Protein AF-A0A522EGT2-F1 (afdb_monomer)

Solvent-accessible surface area (backbone atoms only — not comparable to full-atom values): 4972 Å² total; per-residue (Å²): 128,92,77,57,80,56,36,56,98,57,49,53,37,40,37,40,31,39,53,49,70,44,53,41,36,36,32,39,75,84,57,93,52,69,51,72,46,79,41,42,58,75,35,74,44,74,45,55,57,61,42,69,79,46,36,47,74,47,69,74,91,63,92,84,63,89,63,66,64,51,75,49,75,48,70,62,74,56,82,88,129

pLDDT: mean 83.3, std 12.72, range [52.38, 94.19]

Nearest PDB structures (foldseek):
  4mg2-assembly1_A  TM=9.178E-01  e=2.301E-03  Homo sapiens
  5ylb-assembly1_A  TM=7.969E-01  e=1.914E-02  Schizosaccharomyces pombe 972h-
  6xwv-assembly1_B  TM=6.608E-01  e=2.207E-01  Drosophila melanogaster
  6xwv-assembly1_C  TM=6.315E-01  e=2.207E-01  Drosophila melanogaster
  6orm-assembly1_A  TM=5.679E-01  e=3.408E-01  Thevetia peruviana

Foldseek 3Di:
DPPDVQQPQWKKKKKFKAKDKFWKKKAFPPDRDIDIDIHDHGDIDIDGGCCVVTMDIDTDDDPPDPMDMDMDMDIDGDDDD

Sequence (81 aa):
ADNEQELGEQPFIASLTFGAERHLQFRHKKSSEQGRILLRNGSLLIMQPDFQHHWLHSVPIDQNLAEGRINLTFRKVIPAC

Structure (mmCIF, N/CA/C/O backbone):
data_AF-A0A522EGT2-F1
#
_entry.id   AF-A0A522EGT2-F1
#
loop_
_atom_site.group_PDB
_atom_site.id
_atom_site.type_symbol
_atom_site.label_atom_id
_atom_site.label_alt_id
_atom_site.label_comp_id
_atom_site.label_asym_id
_atom_site.label_entity_id
_atom_site.label_seq_id
_atom_site.pdbx_PDB_ins_code
_atom_site.Cartn_x
_atom_site.Cartn_y
_atom_site.Cartn_z
_atom_site.occupancy
_atom_site.B_iso_or_equiv
_atom_site.auth_seq_id
_atom_site.auth_comp_id
_atom_site.auth_asym_id
_atom_site.auth_atom_id
_atom_site.pdbx_PDB_model_num
ATOM 1 N N . ALA A 1 1 ? -6.927 8.079 2.301 1.00 52.38 1 ALA A N 1
ATOM 2 C CA . ALA A 1 1 ? -6.779 7.266 3.523 1.00 52.38 1 ALA A CA 1
ATOM 3 C C . ALA A 1 1 ? -7.932 6.286 3.548 1.00 52.38 1 ALA A C 1
ATOM 5 O O . ALA A 1 1 ? -9.024 6.682 3.155 1.00 52.38 1 ALA A O 1
ATOM 6 N N . ASP A 1 2 ? -7.666 5.048 3.952 1.00 57.75 2 ASP A N 1
ATOM 7 C CA . ASP A 1 2 ? -8.610 3.926 3.918 1.00 57.75 2 ASP A CA 1
ATOM 8 C C . ASP A 1 2 ? -9.553 3.963 5.128 1.00 57.75 2 ASP A C 1
ATOM 10 O O . ASP A 1 2 ? -9.464 3.153 6.041 1.00 57.75 2 ASP A O 1
ATOM 14 N N . ASN A 1 3 ? -10.372 5.011 5.193 1.00 56.28 3 ASN A N 1
ATOM 15 C CA . ASN A 1 3 ? -11.193 5.356 6.357 1.00 56.28 3 ASN A CA 1
ATOM 16 C C . ASN A 1 3 ? -12.690 5.095 6.103 1.00 56.28 3 ASN A C 1
ATOM 18 O O . ASN A 1 3 ? -13.549 5.763 6.676 1.00 56.28 3 ASN A O 1
ATOM 22 N N . GLU A 1 4 ? -13.003 4.178 5.191 1.00 59.03 4 GLU A N 1
ATOM 23 C CA . GLU A 1 4 ? -14.377 3.860 4.808 1.00 59.03 4 GLU A CA 1
ATOM 24 C C . GLU A 1 4 ? -15.056 3.036 5.912 1.00 59.03 4 GLU A C 1
ATOM 26 O O . GLU A 1 4 ? -14.524 2.029 6.375 1.00 59.03 4 GLU A O 1
ATOM 31 N N . GLN A 1 5 ? -16.246 3.471 6.333 1.00 53.94 5 GLN A N 1
ATOM 32 C CA . GLN A 1 5 ? -17.002 2.902 7.459 1.00 53.94 5 GLN A CA 1
ATOM 33 C C . GLN A 1 5 ? -17.387 1.423 7.237 1.00 53.94 5 GLN A C 1
ATOM 35 O O . GLN A 1 5 ? -17.567 0.666 8.187 1.00 53.94 5 GLN A O 1
ATOM 40 N N . GLU A 1 6 ? -17.442 0.998 5.973 1.00 54.62 6 GLU A N 1
ATOM 41 C CA . GLU A 1 6 ? -17.783 -0.359 5.521 1.00 54.62 6 GLU A CA 1
ATOM 42 C C . GLU A 1 6 ? -16.661 -1.395 5.754 1.00 54.62 6 GLU A C 1
ATOM 44 O O . GLU A 1 6 ? -16.848 -2.598 5.558 1.00 54.62 6 GLU A O 1
ATOM 49 N N . LEU A 1 7 ? -15.481 -0.942 6.187 1.00 55.06 7 LEU A N 1
ATOM 50 C CA . LEU A 1 7 ? -14.318 -1.789 6.461 1.00 55.06 7 LEU A CA 1
ATOM 51 C C . LEU A 1 7 ? -14.255 -2.282 7.923 1.00 55.06 7 LEU A C 1
ATOM 53 O O . LEU A 1 7 ? -13.392 -3.093 8.271 1.00 55.06 7 LEU A O 1
ATOM 57 N N . GLY A 1 8 ? -15.189 -1.831 8.768 1.00 55.59 8 GLY A N 1
ATOM 58 C CA . GLY A 1 8 ? -15.215 -2.113 10.203 1.00 55.59 8 GLY A CA 1
ATOM 59 C C . GLY A 1 8 ? -14.152 -1.341 10.996 1.00 55.59 8 GLY A C 1
ATOM 60 O O . GLY A 1 8 ? -13.350 -0.595 10.445 1.00 55.59 8 GLY A O 1
ATOM 61 N N . GLU A 1 9 ? -14.142 -1.531 12.317 1.00 57.16 9 GLU A N 1
ATOM 62 C CA . GLU A 1 9 ? -13.280 -0.790 13.261 1.00 57.16 9 GLU A CA 1
ATOM 63 C C . GLU A 1 9 ? -11.776 -1.106 13.112 1.00 57.16 9 GLU A C 1
ATOM 65 O O . GLU A 1 9 ? -10.926 -0.329 13.538 1.00 57.16 9 GLU A O 1
ATOM 70 N N . GLN A 1 10 ? -11.420 -2.253 12.521 1.00 62.53 10 GLN A N 1
ATOM 71 C CA . GLN A 1 10 ? -10.039 -2.748 12.449 1.00 62.53 10 GLN A CA 1
ATOM 72 C C . GLN A 1 10 ? -9.748 -3.453 11.113 1.00 62.53 10 GLN A C 1
ATOM 74 O O . GLN A 1 10 ? -9.600 -4.681 11.065 1.00 62.53 10 GLN A O 1
ATOM 79 N N . PRO A 1 11 ? -9.660 -2.705 10.001 1.00 66.12 11 PRO A N 1
ATOM 80 C CA . PRO A 1 11 ? -9.467 -3.313 8.699 1.00 66.12 11 PRO A CA 1
ATOM 81 C C . PRO A 1 11 ? -8.049 -3.842 8.527 1.00 66.12 11 PRO A C 1
ATOM 83 O O . PRO A 1 11 ? -7.062 -3.108 8.580 1.00 66.12 11 PRO A O 1
ATOM 86 N N . PHE A 1 12 ? -7.958 -5.143 8.273 1.00 78.81 12 PHE A N 1
ATOM 87 C CA . PHE A 1 12 ? -6.739 -5.769 7.791 1.00 78.81 12 PHE A CA 1
ATOM 88 C C . PHE A 1 12 ? -6.646 -5.562 6.279 1.00 78.81 12 PHE A C 1
ATOM 90 O O . PHE A 1 12 ? -7.540 -5.983 5.539 1.00 78.81 12 PHE A O 1
ATOM 97 N N . ILE A 1 13 ? -5.569 -4.926 5.820 1.00 85.94 13 ILE A N 1
ATOM 98 C CA . ILE A 1 13 ? -5.370 -4.637 4.398 1.00 85.94 13 ILE A CA 1
ATOM 99 C C . ILE A 1 13 ? -4.130 -5.376 3.915 1.00 85.94 13 ILE A C 1
ATOM 101 O O . ILE A 1 13 ? -3.031 -5.187 4.438 1.00 85.94 13 ILE A O 1
ATOM 105 N N . ALA A 1 14 ? -4.305 -6.190 2.879 1.00 89.50 14 ALA A N 1
ATOM 106 C CA . ALA A 1 14 ? -3.207 -6.847 2.188 1.00 89.50 14 ALA A CA 1
ATOM 107 C C . ALA A 1 14 ? -3.024 -6.207 0.809 1.00 89.50 14 ALA A C 1
ATOM 109 O O . ALA A 1 14 ? -3.967 -6.111 0.030 1.00 89.50 14 ALA A O 1
ATOM 110 N N . SER A 1 15 ? -1.813 -5.754 0.500 1.00 91.44 15 SER A N 1
ATOM 111 C CA . SER A 1 15 ? -1.475 -5.090 -0.755 1.00 91.44 15 SER A CA 1
ATOM 112 C C . SER A 1 15 ? -0.394 -5.877 -1.483 1.00 91.44 15 SER A C 1
ATOM 114 O O . SER A 1 15 ? 0.736 -5.964 -1.011 1.00 91.44 15 SER A O 1
ATOM 116 N N . LEU A 1 16 ? -0.729 -6.440 -2.640 1.00 92.38 16 LEU A N 1
ATOM 117 C CA . LEU A 1 16 ? 0.180 -7.220 -3.475 1.00 92.38 16 LEU A CA 1
ATOM 118 C C . LEU A 1 16 ? 0.615 -6.385 -4.683 1.00 92.38 16 LEU A C 1
ATOM 120 O O . LEU A 1 16 ? -0.224 -5.886 -5.432 1.00 92.38 16 LEU A O 1
ATOM 124 N N . THR A 1 17 ? 1.922 -6.207 -4.863 1.00 93.56 17 THR A N 1
ATOM 125 C CA . THR A 1 17 ? 2.491 -5.404 -5.957 1.00 93.56 17 THR A CA 1
ATOM 126 C C . THR A 1 17 ? 3.107 -6.291 -7.039 1.00 93.56 17 THR A C 1
ATOM 128 O O . THR A 1 17 ? 3.879 -7.196 -6.735 1.00 93.56 17 THR A O 1
ATOM 131 N N . PHE A 1 18 ? 2.827 -5.974 -8.304 1.00 92.94 18 PHE A N 1
ATOM 132 C CA . PHE A 1 18 ? 3.445 -6.583 -9.483 1.00 92.94 18 PHE A CA 1
ATOM 133 C C . PHE A 1 18 ? 3.994 -5.516 -10.431 1.00 92.94 18 PHE A C 1
ATOM 135 O O . PHE A 1 18 ? 3.415 -4.435 -10.572 1.00 92.94 18 PHE A O 1
ATOM 142 N N . GLY A 1 19 ? 5.083 -5.850 -11.123 1.00 91.62 19 GLY A N 1
ATOM 143 C CA . GLY A 1 19 ?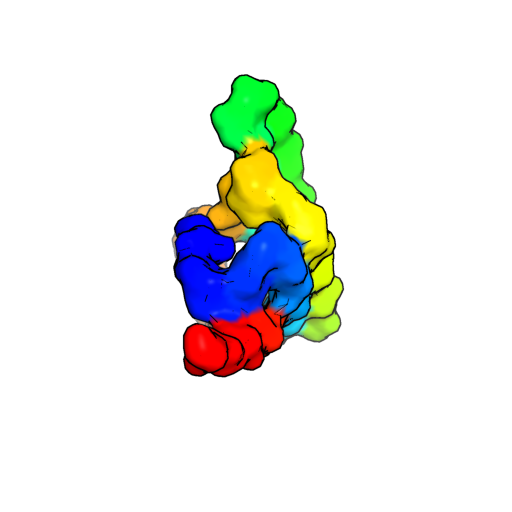 5.759 -4.947 -12.049 1.00 91.62 19 GLY A CA 1
ATOM 144 C C . GLY A 1 19 ? 6.758 -4.038 -11.342 1.00 91.62 19 GLY A C 1
ATOM 145 O O . GLY A 1 19 ? 7.502 -4.487 -10.470 1.00 91.62 19 GLY A O 1
ATOM 146 N N . ALA A 1 20 ? 6.780 -2.776 -11.749 1.00 92.12 20 ALA A N 1
ATOM 147 C CA . ALA A 1 20 ? 7.832 -1.844 -11.387 1.00 92.12 20 ALA A CA 1
ATOM 148 C C . ALA A 1 20 ? 7.909 -1.516 -9.887 1.00 92.12 20 ALA A C 1
ATOM 150 O O . ALA A 1 20 ? 6.890 -1.362 -9.202 1.00 92.12 20 ALA A O 1
ATOM 151 N N . GLU A 1 21 ? 9.136 -1.350 -9.390 1.00 91.56 21 GLU A N 1
ATOM 152 C CA . GLU A 1 21 ? 9.394 -1.115 -7.972 1.00 91.56 21 GLU A CA 1
ATOM 153 C C . GLU A 1 21 ? 9.071 0.326 -7.555 1.00 91.56 21 GLU A C 1
ATOM 155 O O . GLU A 1 21 ? 9.379 1.306 -8.245 1.00 91.56 21 GLU A O 1
ATOM 160 N N . ARG A 1 22 ? 8.437 0.472 -6.388 1.00 91.62 22 ARG A N 1
ATOM 161 C CA . ARG A 1 22 ? 8.014 1.776 -5.863 1.00 91.62 22 ARG A CA 1
ATOM 162 C C . ARG A 1 22 ? 8.209 1.878 -4.368 1.00 91.62 22 ARG A C 1
ATOM 164 O O . ARG A 1 22 ? 7.915 0.946 -3.628 1.00 91.62 22 ARG A O 1
ATOM 171 N N . HIS A 1 23 ? 8.633 3.052 -3.914 1.00 92.06 23 HIS A N 1
ATOM 172 C CA . HIS A 1 23 ? 8.624 3.354 -2.492 1.00 92.06 23 HIS A CA 1
ATOM 173 C C . HIS A 1 23 ? 7.194 3.646 -2.045 1.00 92.06 23 HIS A C 1
ATOM 175 O O . HIS A 1 23 ? 6.555 4.550 -2.573 1.00 92.06 23 HIS A O 1
ATOM 181 N N . LEU A 1 24 ? 6.707 2.921 -1.047 1.00 92.81 24 LEU A N 1
ATOM 182 C CA . LEU A 1 24 ? 5.592 3.377 -0.235 1.00 92.81 24 LEU A CA 1
ATOM 183 C C . LEU A 1 24 ? 6.172 4.207 0.905 1.00 92.81 24 LEU A C 1
ATOM 185 O O . LEU A 1 24 ? 6.972 3.708 1.698 1.00 92.81 24 LEU A O 1
ATOM 189 N N . GLN A 1 25 ? 5.779 5.468 0.977 1.00 94.00 25 GLN A N 1
ATOM 190 C CA . GLN A 1 25 ? 6.098 6.337 2.098 1.00 94.00 25 GLN A CA 1
ATOM 191 C C . GLN A 1 25 ? 4.970 6.264 3.115 1.00 94.00 25 GLN A C 1
ATOM 193 O O . GLN A 1 25 ? 3.800 6.194 2.742 1.00 94.00 25 GLN A O 1
ATOM 198 N N . PHE A 1 26 ? 5.318 6.300 4.393 1.00 93.12 26 PHE A N 1
ATOM 199 C CA . PHE A 1 26 ? 4.351 6.410 5.470 1.00 93.12 26 PHE A CA 1
ATOM 200 C C . PHE A 1 26 ? 4.814 7.430 6.504 1.00 93.12 26 PHE A C 1
ATOM 202 O O . PHE A 1 26 ? 6.004 7.546 6.793 1.00 93.12 26 PHE A O 1
ATOM 209 N N . ARG A 1 27 ? 3.865 8.190 7.046 1.00 92.94 27 ARG A N 1
ATOM 210 C CA . ARG A 1 27 ? 4.097 9.224 8.056 1.00 92.94 27 ARG A CA 1
ATOM 211 C C . ARG A 1 27 ? 3.065 9.100 9.158 1.00 92.94 27 ARG A C 1
ATOM 213 O O . ARG A 1 27 ? 1.877 8.949 8.874 1.00 92.94 27 ARG A O 1
ATOM 220 N N . HIS A 1 28 ? 3.502 9.200 10.401 1.00 92.12 28 HIS A N 1
ATOM 221 C CA . HIS A 1 28 ? 2.595 9.229 11.530 1.00 92.12 28 HIS A CA 1
ATOM 222 C C . HIS A 1 28 ? 1.787 10.544 11.528 1.00 92.12 28 HIS A C 1
ATO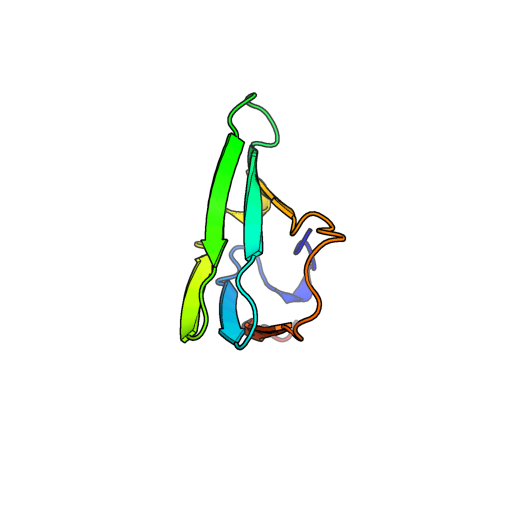M 224 O O . HIS A 1 28 ? 2.249 11.594 11.075 1.00 92.12 28 HIS A O 1
ATOM 230 N N . LYS A 1 29 ? 0.526 10.498 11.973 1.00 87.56 29 LYS A N 1
ATOM 231 C CA . LYS A 1 29 ? -0.385 11.658 11.947 1.00 87.56 29 LYS A CA 1
ATOM 232 C C . LYS A 1 29 ? -0.084 12.682 13.043 1.00 87.56 29 LYS A C 1
ATOM 234 O O . LYS A 1 29 ? -0.301 13.867 12.822 1.00 87.56 29 LYS A O 1
ATOM 239 N N . LYS A 1 30 ? 0.362 12.218 14.220 1.00 88.81 30 LYS A N 1
ATOM 240 C CA . LYS A 1 30 ? 0.636 13.059 15.407 1.00 88.81 30 LYS A CA 1
ATOM 241 C C . LYS A 1 30 ? 2.129 13.331 15.644 1.00 88.81 30 LYS A C 1
ATOM 243 O O . LYS A 1 30 ? 2.502 14.481 15.821 1.00 88.81 30 LYS A O 1
ATOM 248 N N . SER A 1 31 ? 2.976 12.298 15.664 1.00 90.31 31 SER A N 1
ATOM 249 C CA . SER A 1 31 ? 4.438 12.441 15.664 1.00 90.31 31 SER A CA 1
ATOM 250 C C . SER A 1 31 ? 5.000 12.804 14.280 1.00 90.31 31 SER A C 1
ATOM 252 O O . SER A 1 31 ? 4.343 12.621 13.255 1.00 90.31 31 SER A O 1
ATOM 254 N N . SER A 1 32 ? 6.245 13.285 14.257 1.00 87.88 32 SER A N 1
ATOM 255 C CA . SER A 1 32 ? 7.025 13.543 13.034 1.00 87.88 32 SER A CA 1
ATOM 256 C C . SER A 1 32 ? 7.700 12.283 12.472 1.00 87.88 32 SER A C 1
ATOM 258 O O . SER A 1 32 ? 8.636 12.383 11.680 1.00 87.88 32 SER A O 1
ATOM 260 N N . GLU A 1 33 ? 7.273 11.093 12.901 1.00 92.69 33 GLU A N 1
ATOM 261 C CA . GLU A 1 33 ? 7.852 9.838 12.431 1.00 92.69 33 GLU A CA 1
ATOM 262 C C . GLU A 1 33 ? 7.460 9.572 10.981 1.00 92.69 33 GLU A C 1
ATOM 264 O O . GLU A 1 33 ? 6.299 9.695 10.582 1.00 92.69 33 GLU A O 1
ATOM 269 N N . GLN A 1 34 ? 8.449 9.183 10.186 1.00 94.19 34 GLN A N 1
ATOM 270 C CA . GLN A 1 34 ? 8.276 8.870 8.780 1.00 94.19 34 GLN A CA 1
ATOM 271 C C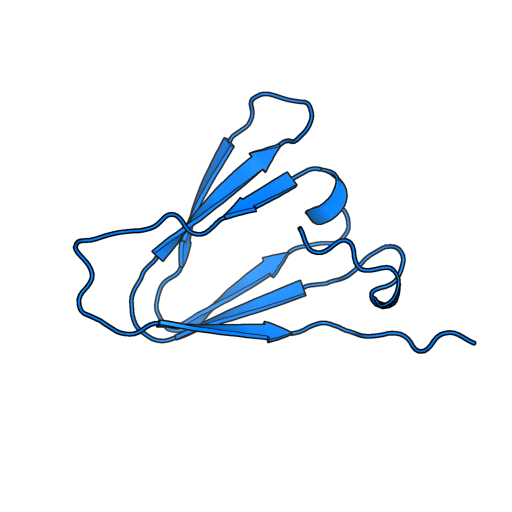 . GLN A 1 34 ? 9.178 7.709 8.385 1.00 94.19 34 GLN A C 1
ATOM 273 O O . GLN A 1 34 ? 10.278 7.543 8.913 1.00 94.19 34 GLN A O 1
ATOM 278 N N . GLY A 1 35 ? 8.716 6.925 7.424 1.00 92.81 35 GLY A N 1
ATOM 279 C CA . GLY A 1 35 ? 9.445 5.795 6.887 1.00 92.81 35 GLY A CA 1
ATOM 280 C C . GLY A 1 35 ? 9.111 5.567 5.424 1.00 92.81 35 GLY A C 1
ATOM 281 O O . GLY A 1 35 ? 8.171 6.134 4.863 1.00 92.81 35 GLY A O 1
ATOM 282 N N . ARG A 1 36 ? 9.924 4.731 4.786 1.00 94.12 36 ARG A N 1
ATOM 283 C CA . ARG A 1 36 ? 9.691 4.278 3.419 1.00 94.12 36 ARG A CA 1
ATOM 284 C C . ARG A 1 36 ? 10.021 2.803 3.304 1.00 94.12 36 ARG A C 1
ATOM 286 O O . ARG A 1 36 ? 11.003 2.346 3.882 1.00 94.12 36 ARG A O 1
ATOM 293 N N . ILE A 1 37 ? 9.228 2.087 2.522 1.00 93.12 37 ILE A N 1
ATOM 294 C CA . ILE A 1 37 ? 9.469 0.691 2.171 1.00 93.12 37 ILE A CA 1
ATOM 295 C C . ILE A 1 37 ? 9.471 0.553 0.652 1.00 93.12 37 ILE A C 1
ATOM 297 O O . ILE A 1 37 ? 8.601 1.097 -0.026 1.00 93.12 37 ILE A O 1
ATOM 301 N N . LEU A 1 38 ? 10.474 -0.134 0.108 1.00 92.75 38 LEU A N 1
ATOM 302 C CA . LEU A 1 38 ? 10.533 -0.443 -1.316 1.00 92.75 38 LEU A CA 1
ATOM 303 C C . LEU A 1 38 ? 9.653 -1.665 -1.599 1.00 9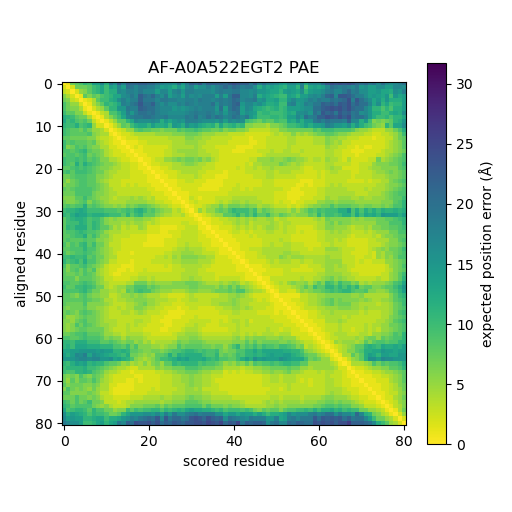2.75 38 LEU A C 1
ATOM 305 O O . LEU A 1 38 ? 9.934 -2.759 -1.115 1.00 92.75 38 LEU A O 1
ATOM 309 N N . LEU A 1 39 ? 8.597 -1.473 -2.384 1.00 93.06 39 LEU A N 1
ATOM 310 C CA . LEU A 1 39 ? 7.725 -2.537 -2.864 1.00 93.06 39 LEU A CA 1
ATOM 311 C C . LEU A 1 39 ? 8.275 -3.056 -4.187 1.00 93.06 39 LEU A C 1
ATOM 313 O O . LEU A 1 39 ? 8.207 -2.362 -5.202 1.00 93.06 39 LEU A O 1
ATOM 317 N N . ARG A 1 40 ? 8.825 -4.268 -4.148 1.00 93.88 40 ARG A N 1
ATOM 318 C CA . ARG A 1 40 ? 9.335 -4.988 -5.317 1.00 93.88 40 ARG A CA 1
ATOM 319 C C . ARG A 1 40 ? 8.235 -5.806 -5.983 1.00 93.88 40 ARG A C 1
ATOM 321 O O . ARG A 1 40 ? 7.197 -6.066 -5.367 1.00 93.88 40 ARG A O 1
ATOM 328 N N . ASN A 1 41 ? 8.483 -6.278 -7.198 1.00 93.94 41 ASN A N 1
ATOM 329 C CA . ASN A 1 41 ? 7.598 -7.245 -7.844 1.00 93.94 41 ASN A CA 1
AT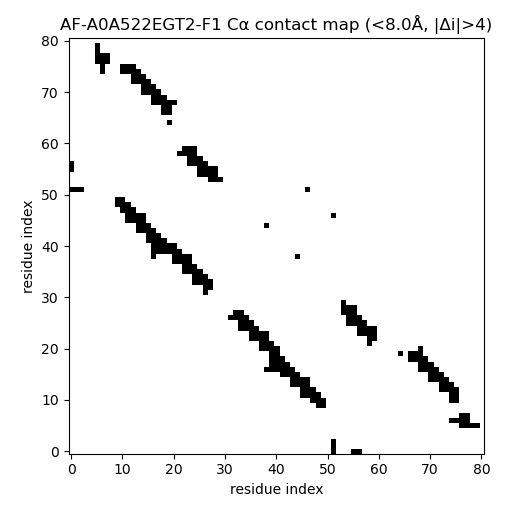OM 330 C C . ASN A 1 41 ? 7.392 -8.484 -6.947 1.00 93.94 41 ASN A C 1
ATOM 332 O O . ASN A 1 41 ? 8.356 -9.038 -6.421 1.00 93.94 41 ASN A O 1
ATOM 336 N N . GLY A 1 42 ? 6.137 -8.884 -6.738 1.00 92.94 42 GLY A N 1
ATOM 337 C CA . GLY A 1 42 ? 5.760 -10.015 -5.892 1.00 92.94 42 GLY A CA 1
ATOM 338 C C . GLY A 1 42 ? 5.739 -9.698 -4.395 1.00 92.94 42 GLY A C 1
ATOM 339 O O . GLY A 1 42 ? 5.513 -10.596 -3.587 1.00 92.94 42 GLY A O 1
ATOM 340 N N . SER A 1 43 ? 5.955 -8.440 -3.999 1.00 93.62 43 SER A N 1
ATOM 341 C CA . SER A 1 43 ? 5.907 -8.056 -2.586 1.00 93.62 43 SER A CA 1
ATOM 342 C C . SER A 1 43 ? 4.470 -8.031 -2.078 1.00 93.62 43 SER A C 1
ATOM 344 O O . SER A 1 43 ? 3.617 -7.338 -2.643 1.00 93.62 43 SER A O 1
ATOM 346 N N . LEU A 1 44 ? 4.232 -8.734 -0.971 1.00 92.50 44 LEU A N 1
ATOM 347 C CA . LEU A 1 44 ? 3.005 -8.650 -0.190 1.00 92.50 44 LEU A CA 1
ATOM 348 C C . LEU A 1 44 ? 3.238 -7.739 1.016 1.00 92.50 44 LEU A C 1
ATOM 350 O O . LEU A 1 44 ? 4.012 -8.060 1.916 1.00 92.50 44 LEU A O 1
ATOM 354 N N . LEU A 1 45 ? 2.549 -6.606 1.036 1.00 92.31 45 LEU A N 1
ATOM 355 C CA . LEU A 1 45 ? 2.511 -5.697 2.170 1.00 92.31 45 LEU A CA 1
ATOM 356 C C . LEU A 1 45 ? 1.248 -5.955 2.987 1.00 92.31 45 LEU A C 1
ATOM 358 O O . LEU A 1 45 ? 0.142 -5.906 2.456 1.00 92.31 45 LEU A O 1
ATOM 362 N N . ILE A 1 46 ? 1.415 -6.165 4.288 1.00 89.50 46 ILE A N 1
ATOM 363 C CA . ILE A 1 46 ? 0.312 -6.317 5.234 1.00 89.50 46 ILE A CA 1
ATOM 364 C C . ILE A 1 46 ? 0.262 -5.074 6.117 1.00 89.50 46 ILE A C 1
ATOM 366 O O . ILE A 1 46 ? 1.216 -4.781 6.837 1.00 89.50 46 ILE A O 1
ATOM 370 N N . MET A 1 47 ? -0.854 -4.352 6.073 1.00 89.12 47 MET A N 1
ATOM 371 C CA . MET A 1 47 ? -1.136 -3.256 6.993 1.00 89.12 47 MET A CA 1
ATOM 372 C C . MET A 1 47 ? -2.005 -3.801 8.125 1.00 89.12 47 MET A C 1
ATOM 374 O O . MET A 1 47 ? -3.140 -4.227 7.904 1.00 89.12 47 MET A O 1
ATOM 378 N N . GLN A 1 48 ? -1.426 -3.828 9.325 1.00 83.50 48 GLN A N 1
ATOM 379 C CA . GLN A 1 48 ? -2.095 -4.299 10.535 1.00 83.50 48 GLN A CA 1
ATOM 380 C C . GLN A 1 48 ? -3.255 -3.371 10.939 1.00 83.50 48 GLN A C 1
ATOM 382 O O . GLN A 1 48 ? -3.270 -2.199 10.537 1.00 83.50 48 GLN A O 1
ATOM 387 N N . PRO A 1 49 ? -4.192 -3.873 11.768 1.00 74.50 49 PRO A N 1
ATOM 388 C CA . PRO A 1 49 ? -5.190 -3.038 12.427 1.00 74.50 49 PRO A CA 1
ATOM 389 C C . PRO A 1 49 ? -4.538 -1.820 13.092 1.00 74.50 49 PRO A C 1
ATOM 391 O O . PRO A 1 49 ? -3.377 -1.881 13.494 1.00 74.50 49 PRO A O 1
ATOM 394 N N . ASP A 1 50 ? -5.255 -0.698 13.154 1.00 80.00 50 ASP A N 1
ATOM 395 C CA . ASP A 1 50 ? -4.783 0.587 13.700 1.00 80.00 50 ASP A CA 1
ATOM 396 C C . ASP A 1 50 ? -3.693 1.321 12.901 1.00 80.00 50 ASP A C 1
ATOM 398 O O . ASP A 1 50 ? -3.451 2.511 13.143 1.00 80.00 50 ASP A O 1
ATOM 402 N N . PHE A 1 51 ? -3.085 0.696 11.884 1.00 84.12 51 PHE A N 1
ATOM 403 C CA . PHE A 1 51 ? -2.141 1.397 11.011 1.00 84.12 51 PHE A CA 1
ATOM 404 C C . PHE A 1 51 ? -2.814 2.578 10.302 1.00 84.12 51 PHE A C 1
ATOM 406 O O . PHE A 1 51 ? -2.286 3.685 10.331 1.00 84.12 51 PHE A O 1
ATOM 413 N N . GLN A 1 52 ? -4.015 2.392 9.742 1.00 80.75 52 GLN A N 1
ATOM 414 C CA . GLN A 1 52 ? -4.757 3.471 9.067 1.00 80.75 52 GLN A CA 1
ATOM 415 C C . GLN A 1 52 ? -5.178 4.598 10.023 1.00 80.75 52 GLN A C 1
ATOM 417 O O . GLN A 1 52 ? -5.287 5.760 9.614 1.00 80.75 52 GLN A O 1
ATOM 422 N N . HIS A 1 53 ? -5.374 4.290 11.310 1.00 82.38 53 HIS A N 1
ATOM 423 C CA . HIS A 1 53 ? -5.720 5.280 12.329 1.00 82.38 53 HIS A CA 1
ATOM 424 C C . HIS A 1 53 ? -4.552 6.218 12.617 1.00 82.38 53 HIS A C 1
ATOM 426 O O . HIS A 1 53 ? -4.748 7.435 12.646 1.00 82.38 53 HIS A O 1
ATOM 432 N N . HIS A 1 54 ? -3.339 5.679 12.747 1.00 86.69 54 HIS A N 1
ATOM 433 C CA . HIS A 1 54 ? -2.163 6.436 13.180 1.00 86.69 54 HIS A CA 1
ATOM 434 C C . HIS A 1 54 ? -1.259 6.913 12.043 1.00 86.69 54 HIS A C 1
ATOM 436 O O . HIS A 1 54 ? -0.602 7.944 12.184 1.00 86.69 54 HIS A O 1
ATOM 442 N N .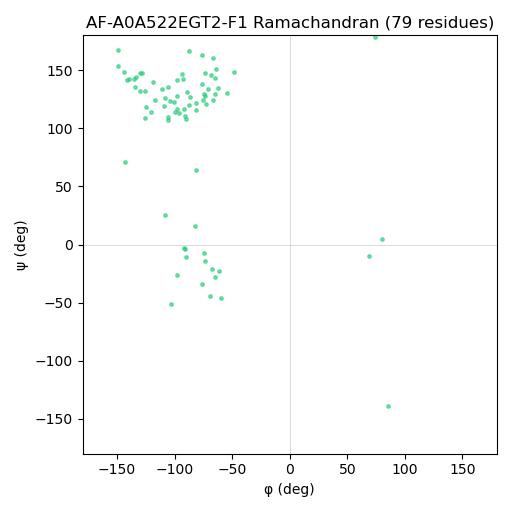 TRP A 1 55 ? -1.255 6.219 10.908 1.00 88.62 55 TRP A N 1
ATOM 443 C CA . TRP A 1 55 ? -0.322 6.443 9.811 1.00 88.62 55 TRP A CA 1
ATOM 444 C C . TRP A 1 55 ? -1.049 6.851 8.531 1.00 88.62 55 TRP A C 1
ATOM 446 O O . TRP A 1 55 ? -2.116 6.352 8.182 1.00 88.62 55 TRP A O 1
ATOM 456 N N . LEU A 1 56 ? -0.452 7.796 7.815 1.00 89.50 56 LEU A N 1
ATOM 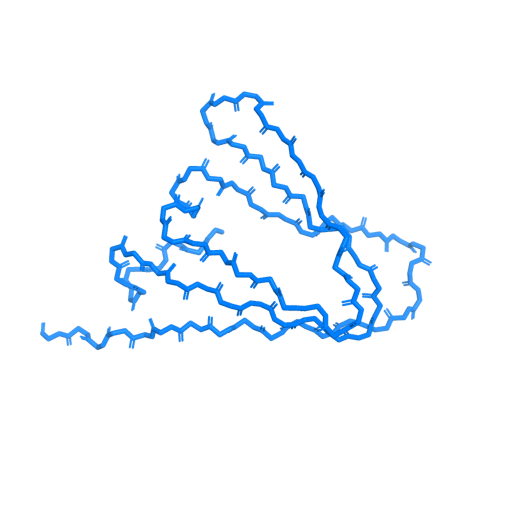457 C CA . LEU A 1 56 ? -0.772 8.118 6.432 1.00 89.50 56 LEU A CA 1
ATOM 458 C C . LEU A 1 56 ? 0.238 7.404 5.549 1.00 89.50 56 LEU A C 1
ATOM 460 O O . LEU A 1 56 ? 1.413 7.359 5.897 1.00 89.50 56 LEU A O 1
ATOM 464 N N . HIS A 1 57 ? -0.196 6.890 4.405 1.00 91.62 57 HIS A N 1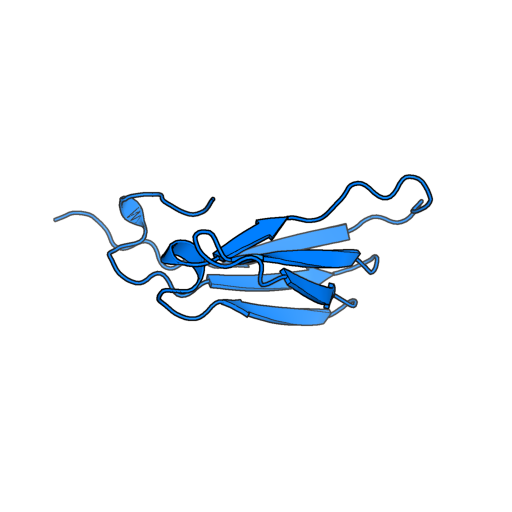
ATOM 465 C CA . HIS A 1 57 ? 0.692 6.269 3.433 1.00 91.62 57 HIS A CA 1
ATOM 466 C C . HIS A 1 57 ? 0.439 6.827 2.031 1.00 91.62 57 HIS A C 1
ATOM 468 O O . HIS A 1 57 ? -0.686 7.197 1.692 1.00 91.62 57 HIS A O 1
ATOM 474 N N . SER A 1 58 ? 1.489 6.906 1.220 1.00 91.25 58 SER A N 1
ATOM 475 C CA . SER A 1 58 ? 1.420 7.368 -0.164 1.00 91.25 58 SER A CA 1
ATOM 476 C C . SER A 1 58 ? 2.472 6.681 -1.029 1.00 91.25 58 SER A C 1
ATOM 478 O O . SER A 1 58 ? 3.522 6.247 -0.554 1.00 91.25 58 SER A O 1
ATOM 480 N N . VAL A 1 59 ? 2.187 6.582 -2.326 1.00 90.50 59 VAL A N 1
ATOM 481 C CA . VAL A 1 59 ? 3.187 6.236 -3.339 1.00 90.50 59 VAL A CA 1
ATOM 482 C C . VAL A 1 59 ? 3.501 7.532 -4.086 1.00 90.50 59 VAL A C 1
ATOM 484 O O . VAL A 1 59 ? 2.630 8.021 -4.807 1.00 90.50 59 VAL A O 1
ATOM 487 N N . PRO A 1 60 ? 4.680 8.146 -3.877 1.00 88.75 60 PRO A N 1
ATOM 488 C CA . PRO A 1 60 ? 5.041 9.389 -4.538 1.00 88.75 60 PRO A CA 1
ATOM 489 C C . PRO A 1 60 ? 5.143 9.177 -6.050 1.00 88.75 60 PRO A C 1
ATOM 491 O O . PRO A 1 60 ? 5.480 8.089 -6.527 1.00 88.75 60 PRO A O 1
ATOM 494 N N . ILE A 1 61 ? 4.871 10.244 -6.797 1.00 86.38 61 ILE A N 1
ATOM 495 C CA . ILE A 1 61 ? 5.085 10.267 -8.241 1.00 86.38 61 ILE A CA 1
ATOM 496 C C . ILE A 1 61 ? 6.587 10.146 -8.490 1.00 86.38 61 ILE A C 1
ATOM 498 O O . ILE A 1 61 ? 7.379 10.893 -7.918 1.00 86.38 61 ILE A O 1
ATOM 502 N N . ASP A 1 62 ? 6.968 9.224 -9.362 1.00 86.31 62 ASP A N 1
ATOM 503 C CA . ASP A 1 62 ? 8.338 9.089 -9.838 1.00 86.31 62 ASP A CA 1
ATOM 504 C C . ASP A 1 62 ? 8.320 9.134 -11.367 1.00 86.31 62 ASP A C 1
ATOM 506 O O . ASP A 1 62 ? 7.815 8.226 -12.033 1.00 86.31 62 ASP A O 1
ATOM 510 N N . GLN A 1 63 ? 8.824 10.257 -11.880 1.00 81.19 63 GLN A N 1
ATOM 511 C CA . GLN A 1 63 ? 8.793 10.648 -13.289 1.00 81.19 63 GLN A CA 1
ATOM 512 C C . GLN A 1 63 ? 9.769 9.844 -14.156 1.00 81.19 63 GLN A C 1
ATOM 514 O O . GLN A 1 63 ? 9.654 9.880 -15.375 1.00 81.19 63 GLN A O 1
ATOM 519 N N . ASN A 1 64 ? 10.712 9.115 -13.551 1.00 82.00 64 ASN A N 1
ATOM 520 C CA . ASN A 1 64 ? 11.738 8.374 -14.287 1.00 82.00 64 ASN A CA 1
ATOM 521 C C . ASN A 1 64 ? 11.336 6.931 -14.604 1.00 82.00 64 ASN A C 1
ATOM 523 O O . ASN A 1 64 ? 12.094 6.207 -15.246 1.00 82.00 64 ASN A O 1
ATOM 527 N N . LEU A 1 65 ? 10.170 6.482 -14.143 1.00 79.25 65 LEU A N 1
ATOM 528 C CA . LEU A 1 65 ? 9.752 5.105 -14.356 1.00 79.25 65 LEU A CA 1
ATOM 529 C C . LEU A 1 65 ? 8.920 4.982 -15.627 1.00 79.25 65 LEU A C 1
ATOM 531 O O . LEU A 1 65 ? 7.815 5.515 -15.719 1.00 79.25 65 LEU A O 1
ATOM 535 N N . ALA A 1 66 ? 9.452 4.220 -16.572 1.00 77.94 66 ALA A N 1
ATOM 536 C CA . ALA A 1 66 ? 8.785 3.893 -17.826 1.00 77.94 66 ALA A CA 1
ATOM 537 C C . ALA A 1 66 ? 7.940 2.607 -17.743 1.00 77.94 66 ALA A C 1
ATOM 539 O O . ALA A 1 66 ? 7.177 2.303 -18.657 1.00 77.94 66 ALA A O 1
ATOM 540 N N . GLU A 1 67 ? 8.081 1.835 -16.665 1.00 86.75 67 GLU A N 1
ATOM 541 C CA . GLU A 1 67 ? 7.463 0.520 -16.512 1.00 86.75 67 GLU A CA 1
ATOM 542 C C . GLU A 1 67 ? 6.107 0.588 -15.791 1.00 86.75 67 GLU A C 1
ATOM 544 O O . GLU A 1 67 ? 5.882 1.401 -14.893 1.00 86.75 67 GLU A O 1
ATOM 549 N N . GLY A 1 68 ? 5.182 -0.298 -16.165 1.00 87.94 68 GLY A N 1
ATOM 550 C CA . GLY A 1 68 ? 3.879 -0.409 -15.510 1.00 87.94 68 GLY A CA 1
ATOM 551 C C . GLY A 1 68 ? 3.964 -1.059 -14.123 1.00 87.94 68 GLY A C 1
ATOM 552 O O . GLY A 1 68 ? 4.768 -1.962 -13.881 1.00 87.94 68 GLY A O 1
ATOM 553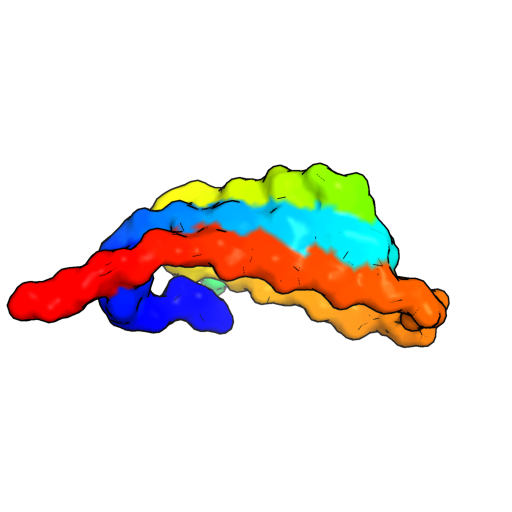 N N . ARG A 1 69 ? 3.080 -0.640 -13.213 1.00 90.88 69 ARG A N 1
ATOM 554 C CA . ARG A 1 69 ? 2.888 -1.257 -11.893 1.00 90.88 69 ARG A CA 1
ATOM 555 C C . ARG A 1 69 ? 1.408 -1.522 -11.651 1.00 90.88 69 ARG A C 1
ATOM 557 O O . ARG A 1 69 ? 0.591 -0.615 -11.786 1.00 90.88 69 ARG A O 1
ATOM 564 N N . ILE A 1 70 ? 1.086 -2.733 -11.208 1.00 91.88 70 ILE A N 1
ATOM 565 C CA . ILE A 1 70 ? -0.247 -3.104 -10.723 1.00 91.88 70 ILE A CA 1
ATOM 566 C C . ILE A 1 70 ? -0.153 -3.332 -9.214 1.00 91.88 70 ILE A C 1
ATOM 568 O O . ILE A 1 70 ? 0.764 -3.996 -8.731 1.00 91.88 70 ILE A O 1
ATOM 572 N N . ASN A 1 71 ? -1.100 -2.777 -8.461 1.00 92.31 71 ASN A N 1
ATOM 573 C CA . ASN A 1 71 ? -1.224 -3.011 -7.029 1.00 92.31 71 ASN A CA 1
ATOM 574 C C . ASN A 1 71 ? -2.629 -3.520 -6.716 1.00 92.31 71 ASN A C 1
ATOM 576 O O . ASN A 1 71 ? -3.605 -2.815 -6.958 1.00 92.31 71 ASN A O 1
ATOM 580 N N . LEU A 1 72 ? -2.713 -4.730 -6.174 1.00 92.12 72 LEU A N 1
ATOM 581 C CA . LEU A 1 72 ? -3.962 -5.348 -5.752 1.00 92.12 72 LEU A CA 1
ATOM 582 C C . LEU A 1 72 ? -4.124 -5.139 -4.250 1.00 92.12 72 LEU A C 1
ATOM 584 O O . LEU A 1 72 ? -3.310 -5.632 -3.471 1.00 92.12 72 LEU A O 1
ATOM 588 N N . THR A 1 73 ? -5.160 -4.411 -3.843 1.00 91.44 73 THR A N 1
ATOM 589 C CA . THR A 1 73 ? -5.473 -4.175 -2.431 1.00 91.44 73 THR A CA 1
ATOM 590 C C . THR A 1 73 ? -6.678 -5.014 -2.037 1.00 91.44 73 THR A C 1
ATOM 592 O O . THR A 1 73 ? -7.798 -4.748 -2.461 1.00 91.44 73 THR A O 1
ATOM 595 N N . PHE A 1 74 ? -6.439 -6.028 -1.218 1.00 88.06 74 PHE A N 1
ATOM 596 C CA . PHE A 1 74 ? -7.462 -6.893 -0.656 1.00 88.06 74 PHE A CA 1
ATOM 597 C C . PHE A 1 74 ? -7.955 -6.308 0.661 1.00 88.06 74 PHE A C 1
ATOM 599 O O . PHE A 1 74 ? -7.159 -5.959 1.539 1.00 88.06 74 PHE A O 1
ATOM 606 N N . ARG A 1 75 ? -9.278 -6.227 0.789 1.00 84.75 75 ARG A N 1
ATOM 607 C CA . ARG A 1 75 ? -9.972 -5.741 1.978 1.00 84.75 75 ARG A CA 1
ATOM 608 C C . ARG A 1 75 ? -11.103 -6.699 2.313 1.00 84.75 75 ARG A C 1
ATOM 610 O O . ARG A 1 75 ? -11.743 -7.242 1.414 1.00 84.75 75 ARG A O 1
ATOM 617 N N . LYS A 1 76 ? -11.351 -6.897 3.604 1.00 81.50 76 LYS A N 1
ATOM 618 C CA . LYS A 1 76 ? -12.536 -7.608 4.077 1.00 81.50 76 LYS A CA 1
ATOM 619 C C . LYS A 1 76 ? -13.641 -6.582 4.305 1.00 81.50 76 LYS A C 1
ATOM 621 O O . LYS A 1 76 ? -13.537 -5.785 5.227 1.00 81.50 76 LYS A O 1
ATOM 626 N N . VAL A 1 77 ? -14.675 -6.616 3.473 1.00 78.75 77 VAL A N 1
ATOM 627 C CA . VAL A 1 77 ? -15.884 -5.807 3.670 1.00 78.75 77 VAL A CA 1
ATOM 628 C C . VAL A 1 77 ? -16.825 -6.595 4.572 1.00 78.75 77 VAL A C 1
ATOM 630 O O . VAL A 1 77 ? -17.090 -7.772 4.310 1.00 78.75 77 VAL A O 1
ATOM 633 N N . ILE A 1 78 ? -17.280 -5.978 5.660 1.00 75.06 78 ILE A N 1
ATOM 634 C CA . ILE A 1 78 ? -18.267 -6.581 6.557 1.00 75.06 78 ILE A CA 1
ATOM 635 C C . ILE A 1 78 ? -19.617 -5.948 6.205 1.00 75.06 78 ILE A C 1
ATOM 637 O O . ILE A 1 78 ? -19.719 -4.724 6.243 1.00 75.06 78 ILE A O 1
ATOM 641 N N . PRO A 1 79 ? -20.641 -6.735 5.832 1.00 63.41 79 PRO A N 1
ATOM 642 C CA . PRO A 1 79 ? -21.954 -6.179 5.538 1.00 63.41 79 PRO A CA 1
ATOM 643 C C . PRO A 1 79 ? -22.533 -5.518 6.793 1.00 63.41 79 PRO A C 1
ATOM 645 O O . PRO A 1 79 ? -22.471 -6.092 7.882 1.00 63.41 79 PRO A O 1
ATOM 648 N N . ALA A 1 80 ? -23.085 -4.314 6.636 1.00 59.78 80 ALA A N 1
ATOM 649 C CA . ALA A 1 80 ? -23.860 -3.669 7.687 1.00 59.78 80 ALA A CA 1
ATOM 650 C C . ALA A 1 80 ? -25.145 -4.481 7.925 1.00 59.78 80 ALA A C 1
ATOM 652 O O . ALA A 1 80 ? -25.884 -4.753 6.975 1.00 59.78 80 ALA A O 1
ATOM 653 N N . CYS A 1 81 ? -25.367 -4.898 9.172 1.00 53.66 81 CYS A N 1
ATOM 654 C CA . CYS A 1 81 ? -26.630 -5.479 9.629 1.00 53.66 81 CYS A CA 1
ATOM 655 C C . CYS A 1 81 ? -27.608 -4.377 10.038 1.00 53.66 81 CYS A C 1
ATOM 657 O O . CYS A 1 81 ? -27.140 -3.385 10.644 1.00 53.66 81 CYS A O 1
#

Radius of gyration: 13.97 Å; Cα contacts (8 Å, |Δi|>4): 143; chains: 1; bounding box: 38×24×34 Å

Secondary structure (DSSP, 8-state):
----GGG-SS--EEEEEEES-EEEEEEESSS--EEEEEE-TT-EEEE-TTHHHHEEEE----TT--S-EEEEEEE-PPPP-

Mean predicted aligned error: 6.55 Å